Protein AF-A0A2X4R835-F1 (afdb_monomer_lite)

Structure (mmCIF, N/CA/C/O backbone):
data_AF-A0A2X4R835-F1
#
_entry.id   AF-A0A2X4R835-F1
#
loop_
_atom_site.group_PDB
_atom_site.id
_atom_site.type_symbol
_atom_site.label_atom_id
_atom_site.label_alt_id
_atom_site.label_comp_id
_atom_site.label_asym_id
_atom_site.label_entity_id
_atom_site.label_seq_id
_atom_site.pdbx_PDB_ins_code
_atom_site.Cartn_x
_atom_site.Cartn_y
_atom_site.Cartn_z
_atom_site.occupancy
_atom_site.B_iso_or_equiv
_atom_site.auth_seq_id
_atom_site.auth_comp_id
_atom_site.auth_asym_id
_atom_site.auth_atom_id
_atom_site.pdbx_PDB_model_num
ATOM 1 N N . MET A 1 1 ? -22.709 -4.998 26.165 1.00 68.75 1 MET A N 1
ATOM 2 C CA . MET A 1 1 ? -21.742 -5.330 25.091 1.00 68.75 1 MET A CA 1
ATOM 3 C C . MET A 1 1 ? -20.352 -5.690 25.638 1.00 68.75 1 MET A C 1
ATOM 5 O O . MET A 1 1 ? -20.035 -6.868 25.648 1.00 68.75 1 MET A O 1
ATOM 9 N N . CYS A 1 2 ? -19.543 -4.751 26.160 1.00 79.44 2 CYS A N 1
ATOM 10 C CA . CYS A 1 2 ? -18.152 -5.042 26.579 1.00 79.44 2 CYS A CA 1
ATOM 11 C C . CYS A 1 2 ? -18.018 -6.058 27.730 1.00 79.44 2 CYS A C 1
ATOM 13 O O . CYS A 1 2 ? -17.133 -6.902 27.684 1.00 79.44 2 CYS A O 1
ATOM 15 N N . HIS A 1 3 ? -18.917 -6.014 28.720 1.00 78.75 3 HIS A N 1
ATOM 16 C CA . HIS A 1 3 ? -18.925 -6.952 29.854 1.00 78.75 3 HIS A CA 1
ATOM 17 C C . HIS A 1 3 ? -19.253 -8.394 29.425 1.00 78.75 3 HIS A C 1
ATOM 19 O O . HIS A 1 3 ? -18.636 -9.340 29.895 1.00 78.75 3 HIS A O 1
ATOM 25 N N . VAL A 1 4 ? -20.177 -8.552 28.471 1.00 87.62 4 VAL A N 1
ATOM 26 C CA . VAL A 1 4 ? -20.572 -9.860 27.916 1.00 87.62 4 VAL A CA 1
ATOM 27 C C . VAL A 1 4 ? -19.428 -10.477 27.104 1.00 87.62 4 VAL A C 1
ATOM 29 O O . VAL A 1 4 ? -19.179 -11.671 27.193 1.00 87.62 4 VAL A O 1
ATOM 32 N N . LEU A 1 5 ? -18.690 -9.649 26.358 1.00 85.06 5 LEU A N 1
ATOM 33 C CA . LEU A 1 5 ? -17.565 -10.073 25.516 1.00 85.06 5 LEU A CA 1
ATOM 34 C C . LEU A 1 5 ? -16.212 -10.101 26.253 1.00 85.06 5 LEU A C 1
ATOM 36 O O . LEU A 1 5 ? -15.193 -10.348 25.616 1.00 85.06 5 LEU A O 1
ATOM 40 N N . LYS A 1 6 ? -16.178 -9.816 27.566 1.00 88.25 6 LYS A N 1
ATOM 41 C CA . LYS A 1 6 ? -14.947 -9.682 28.377 1.00 88.25 6 LYS A CA 1
ATOM 42 C C . LYS A 1 6 ? -13.894 -8.748 27.745 1.00 88.25 6 LYS A C 1
ATOM 44 O O . LYS A 1 6 ? -12.694 -8.999 27.816 1.00 88.25 6 LYS A O 1
ATOM 49 N N . LEU A 1 7 ? -14.339 -7.654 27.120 1.00 87.00 7 LEU A N 1
ATOM 50 C CA . LEU A 1 7 ? -13.472 -6.655 26.486 1.00 87.00 7 LEU A CA 1
ATOM 51 C C . LEU A 1 7 ? -13.327 -5.41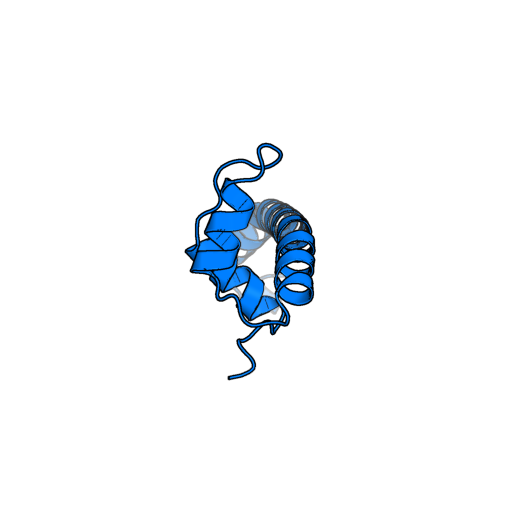2 27.362 1.00 87.00 7 LEU A C 1
ATOM 53 O O . LEU A 1 7 ? -14.291 -4.946 27.973 1.00 87.00 7 LEU A O 1
ATOM 57 N N . ASN A 1 8 ? -12.142 -4.800 27.336 1.00 90.88 8 ASN A N 1
ATOM 58 C CA . ASN A 1 8 ? -11.930 -3.535 28.027 1.00 90.88 8 ASN A CA 1
ATOM 59 C C . ASN A 1 8 ? -12.713 -2.395 27.349 1.00 90.88 8 ASN A C 1
ATOM 61 O O . ASN A 1 8 ? -12.665 -2.227 26.125 1.00 90.88 8 ASN A O 1
ATOM 65 N N . ARG A 1 9 ? -13.425 -1.584 28.145 1.00 89.94 9 ARG A N 1
ATOM 66 C CA . ARG A 1 9 ? -14.342 -0.547 27.634 1.00 89.94 9 ARG A CA 1
ATOM 67 C C . ARG A 1 9 ? -13.608 0.509 26.801 1.00 89.94 9 ARG A C 1
ATOM 69 O O . ARG A 1 9 ? -14.091 0.877 25.733 1.00 89.94 9 ARG A O 1
ATOM 76 N N . SER A 1 10 ? -12.424 0.939 27.237 1.00 90.25 10 SER A N 1
ATOM 77 C CA . SER A 1 10 ? -11.602 1.916 26.509 1.00 90.25 10 SER A CA 1
ATOM 78 C C . SER A 1 10 ? -11.131 1.385 25.151 1.00 90.25 10 SER A C 1
ATOM 80 O O . SER A 1 10 ? -11.220 2.093 24.148 1.00 90.25 10 SER A O 1
ATOM 82 N N . SER A 1 11 ? -10.714 0.118 25.083 1.00 89.25 11 SER A N 1
ATOM 83 C CA . SER A 1 11 ? -10.328 -0.540 23.830 1.00 89.25 11 SER A CA 1
ATOM 84 C C . SER A 1 11 ? -11.497 -0.627 22.851 1.00 89.25 11 SER A C 1
ATOM 86 O O . SER A 1 11 ? -11.322 -0.349 21.664 1.00 89.25 11 SER A O 1
ATOM 88 N N . PHE A 1 12 ? -12.695 -0.957 23.346 1.00 90.50 12 PHE A N 1
ATOM 89 C CA . PHE A 1 12 ? -13.898 -1.033 22.519 1.00 90.50 12 PHE A CA 1
ATOM 90 C C . PHE A 1 12 ? -14.226 0.316 21.873 1.00 90.50 12 PHE A C 1
ATOM 92 O O . PHE A 1 12 ? -14.308 0.406 20.650 1.00 90.50 12 PHE A O 1
ATOM 99 N N . TYR A 1 13 ? -14.338 1.388 22.660 1.00 91.69 13 TYR A N 1
ATOM 100 C CA . TYR A 1 13 ? -14.662 2.703 22.100 1.00 91.69 13 TYR A CA 1
ATOM 101 C C . TYR A 1 13 ? -13.529 3.272 21.238 1.00 91.69 13 TYR A C 1
ATOM 103 O O . TYR A 1 13 ? -13.806 3.901 20.221 1.00 91.69 13 TYR A O 1
ATOM 111 N N . LYS A 1 14 ? -12.256 2.974 21.538 1.00 92.44 14 LYS A N 1
ATOM 112 C CA . LYS A 1 14 ? -11.137 3.297 20.635 1.00 92.44 14 LYS A CA 1
ATOM 113 C C . LYS A 1 14 ? -11.288 2.602 19.279 1.00 92.44 14 LYS A C 1
ATOM 115 O O . LYS A 1 14 ? -11.061 3.223 18.239 1.00 92.44 14 LYS A O 1
ATOM 120 N N . TRP A 1 15 ? -11.674 1.327 19.266 1.00 92.06 15 TRP A N 1
ATOM 121 C CA . TRP A 1 15 ? -11.930 0.582 18.032 1.00 92.06 15 TRP A CA 1
ATOM 122 C C . TRP A 1 15 ? -13.107 1.181 17.250 1.00 92.06 15 TRP A C 1
ATOM 124 O O . TRP A 1 15 ? -12.975 1.386 16.041 1.00 92.06 15 TRP A O 1
ATOM 134 N N . VAL A 1 16 ? -14.208 1.521 17.931 1.00 92.88 16 VAL A N 1
ATOM 135 C CA . VAL A 1 16 ? -15.381 2.166 17.313 1.00 92.88 16 VAL A CA 1
ATOM 136 C C . VAL A 1 16 ? -14.986 3.511 16.697 1.00 92.88 16 VAL A C 1
ATOM 138 O O . VAL A 1 16 ? -15.179 3.709 15.501 1.00 92.88 16 VAL A O 1
ATOM 141 N N . ASN A 1 17 ? -14.321 4.381 17.458 1.00 93.19 17 ASN A N 1
ATOM 142 C CA . ASN A 1 17 ? -13.944 5.728 17.015 1.00 93.19 17 ASN A CA 1
ATOM 143 C C . ASN A 1 17 ? -12.912 5.734 15.872 1.00 93.19 17 ASN A C 1
ATOM 145 O O . ASN A 1 17 ? -12.792 6.708 15.135 1.00 93.19 17 ASN A O 1
ATOM 149 N N . THR A 1 18 ? -12.139 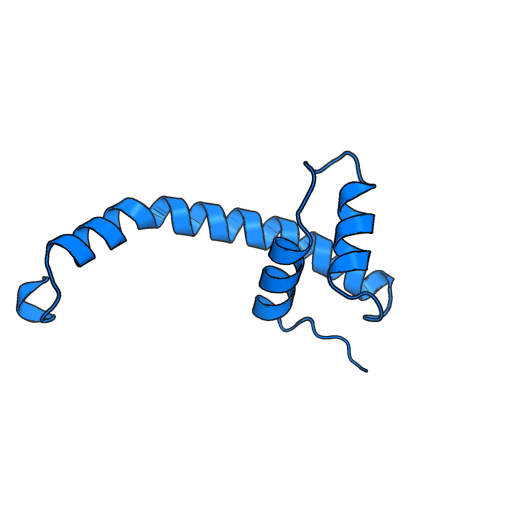4.657 15.707 1.00 94.25 18 THR A N 1
ATOM 150 C CA . THR A 1 18 ? -11.151 4.518 14.620 1.00 94.25 18 THR A CA 1
ATOM 151 C C . THR A 1 18 ? -11.662 3.689 13.441 1.00 94.25 18 THR A C 1
ATOM 153 O O . THR A 1 18 ? -10.911 3.441 12.493 1.00 94.25 18 THR A O 1
ATOM 156 N N . ARG A 1 19 ? -12.921 3.232 13.471 1.00 92.56 19 ARG A N 1
ATOM 157 C CA . ARG A 1 19 ? -13.522 2.406 12.415 1.00 92.56 19 ARG A CA 1
ATOM 158 C C . ARG A 1 19 ? -13.530 3.122 11.068 1.00 92.56 19 ARG A C 1
ATOM 160 O O . ARG A 1 19 ? -13.066 2.545 10.087 1.00 92.56 19 ARG A O 1
ATOM 167 N N . ASP A 1 20 ? -13.989 4.368 11.027 1.00 92.56 20 ASP A N 1
ATOM 168 C CA . ASP A 1 20 ? -14.124 5.106 9.766 1.00 92.56 20 ASP A CA 1
ATOM 169 C C . ASP A 1 20 ? -12.764 5.428 9.153 1.00 92.56 20 ASP A C 1
ATOM 171 O O . ASP A 1 20 ? -12.549 5.207 7.965 1.00 92.56 20 ASP A O 1
ATOM 175 N N . LYS A 1 21 ? -11.781 5.797 9.984 1.00 92.94 21 LYS A N 1
ATOM 176 C CA . LYS A 1 21 ? -10.388 5.977 9.544 1.00 92.94 21 LYS A CA 1
ATOM 177 C C . LYS A 1 21 ? -9.809 4.701 8.925 1.00 92.94 21 LYS A C 1
ATOM 179 O O . LYS A 1 21 ? -9.103 4.768 7.921 1.00 92.94 21 LYS A O 1
ATOM 184 N N . ARG A 1 22 ? -10.111 3.526 9.493 1.00 92.75 22 ARG A N 1
ATOM 185 C CA . ARG A 1 22 ? -9.689 2.235 8.921 1.00 92.75 22 ARG A CA 1
ATOM 186 C C . ARG A 1 22 ? -10.387 1.942 7.598 1.00 92.75 22 ARG A C 1
ATOM 188 O O . ARG A 1 22 ? -9.712 1.509 6.673 1.00 92.75 22 ARG A O 1
ATOM 195 N N . ARG A 1 23 ? -11.689 2.225 7.485 1.00 91.81 23 ARG A N 1
ATOM 196 C CA . ARG A 1 23 ? -12.438 2.080 6.227 1.00 91.81 23 ARG A CA 1
ATOM 197 C C . ARG A 1 23 ? -11.875 2.974 5.124 1.00 91.81 23 ARG A C 1
ATOM 199 O O . ARG A 1 23 ?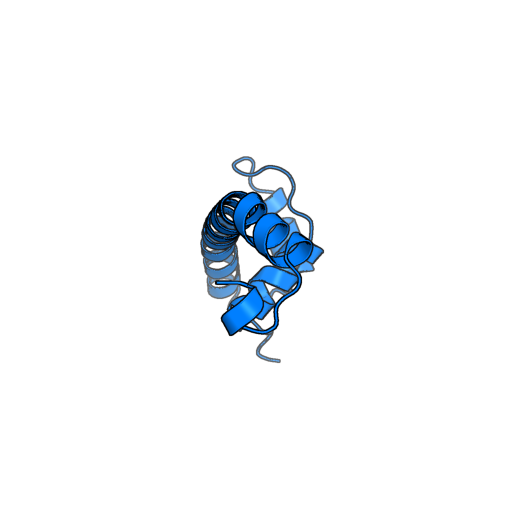 -11.553 2.468 4.059 1.00 91.81 23 ARG A O 1
ATOM 206 N N . LEU A 1 24 ? -11.658 4.259 5.405 1.00 91.56 24 LEU A N 1
ATOM 207 C CA . LEU A 1 24 ? -11.050 5.197 4.453 1.00 91.56 24 LEU A CA 1
ATOM 208 C C . LEU A 1 24 ? -9.661 4.734 4.005 1.00 91.56 24 LEU A C 1
ATOM 210 O O . LEU A 1 24 ? -9.348 4.754 2.816 1.00 91.56 24 LEU A O 1
ATOM 214 N N . LYS A 1 25 ? -8.844 4.249 4.948 1.00 90.31 25 LYS A N 1
ATOM 215 C CA . LYS A 1 25 ? -7.538 3.667 4.632 1.00 90.31 25 LYS A CA 1
ATOM 216 C C . LYS A 1 25 ? -7.663 2.451 3.711 1.00 90.31 25 LYS A C 1
ATOM 218 O O . LYS A 1 25 ? -6.890 2.353 2.769 1.00 90.31 25 LYS A O 1
ATOM 223 N N . MET A 1 26 ? -8.619 1.555 3.959 1.00 90.38 26 MET A N 1
ATOM 224 C CA . MET A 1 26 ? -8.858 0.393 3.096 1.00 90.38 26 MET A CA 1
ATOM 225 C C . MET A 1 26 ? -9.272 0.809 1.683 1.00 90.38 26 MET A C 1
ATOM 227 O O . MET A 1 26 ? -8.739 0.260 0.728 1.00 90.38 26 MET A O 1
ATOM 231 N N . CYS A 1 27 ? -10.150 1.804 1.538 1.00 89.75 27 CYS A N 1
ATOM 232 C CA . CYS A 1 27 ? -10.540 2.316 0.221 1.00 89.75 27 CYS A CA 1
ATOM 233 C C . CYS A 1 27 ? -9.353 2.952 -0.521 1.00 89.75 27 CYS A C 1
ATOM 235 O O . CYS A 1 27 ? -9.130 2.658 -1.691 1.00 89.75 27 CYS A O 1
ATOM 237 N N . SER A 1 28 ? -8.551 3.776 0.166 1.00 88.94 28 SER A N 1
ATOM 238 C CA . SER A 1 28 ? -7.333 4.366 -0.412 1.00 88.94 28 SER A CA 1
ATOM 239 C C . SER A 1 28 ? -6.312 3.298 -0.812 1.00 88.94 28 SER A C 1
ATOM 241 O O . SER A 1 28 ? -5.711 3.385 -1.881 1.00 88.94 28 SER A O 1
ATOM 243 N N . ASP A 1 29 ? -6.124 2.279 0.028 1.00 91.75 29 ASP A N 1
ATOM 244 C CA . ASP A 1 29 ? -5.230 1.162 -0.266 1.00 91.75 29 ASP A CA 1
ATOM 245 C C . ASP A 1 29 ? -5.740 0.326 -1.451 1.00 91.75 29 ASP A C 1
ATOM 247 O O . ASP A 1 29 ? -4.923 -0.128 -2.242 1.00 91.75 29 ASP A O 1
ATOM 251 N N . ALA A 1 30 ? -7.058 0.159 -1.610 1.00 90.75 30 ALA A N 1
ATOM 252 C CA . ALA A 1 30 ? -7.654 -0.552 -2.742 1.00 90.75 30 ALA A CA 1
ATOM 253 C C . ALA A 1 30 ? -7.467 0.202 -4.069 1.00 90.75 30 ALA A C 1
ATOM 255 O O . ALA A 1 30 ? -7.112 -0.418 -5.068 1.00 90.75 30 ALA A O 1
ATOM 256 N N . LEU A 1 31 ? -7.631 1.532 -4.070 1.00 90.69 31 LEU A N 1
ATOM 257 C CA . LEU A 1 31 ? -7.380 2.372 -5.248 1.00 90.69 31 LEU A CA 1
ATOM 258 C C . LEU A 1 31 ? -5.922 2.247 -5.715 1.00 90.69 31 LEU A C 1
ATOM 260 O O . LEU A 1 31 ? -5.651 1.986 -6.884 1.00 90.69 31 LEU A O 1
ATOM 264 N N . ILE A 1 32 ? -4.981 2.384 -4.777 1.00 91.69 32 ILE A N 1
ATOM 265 C CA . ILE A 1 32 ? -3.550 2.227 -5.060 1.00 91.69 32 ILE A CA 1
ATOM 266 C C . ILE A 1 32 ? -3.248 0.778 -5.462 1.00 91.69 32 ILE A C 1
ATOM 268 O O . ILE A 1 32 ? -2.455 0.543 -6.365 1.00 91.69 32 ILE A O 1
ATOM 272 N N . GLY A 1 33 ? -3.897 -0.197 -4.825 1.00 92.75 33 GLY A N 1
ATOM 273 C CA . GLY A 1 33 ? -3.759 -1.617 -5.135 1.00 92.75 33 GLY A CA 1
ATOM 274 C C . GLY A 1 33 ? -4.144 -1.958 -6.572 1.00 92.75 33 GLY A C 1
ATOM 275 O O . GLY A 1 33 ? -3.445 -2.742 -7.207 1.00 92.75 33 GLY A O 1
ATOM 276 N N . ALA A 1 34 ? -5.190 -1.329 -7.115 1.00 92.69 34 ALA A N 1
ATOM 277 C CA . ALA A 1 34 ? -5.571 -1.499 -8.515 1.00 92.69 34 ALA A CA 1
ATOM 278 C C . ALA A 1 34 ? -4.452 -1.044 -9.467 1.00 92.69 34 ALA A C 1
ATOM 280 O O . ALA A 1 34 ? -4.097 -1.788 -10.374 1.00 92.69 34 ALA A O 1
ATOM 281 N N . ARG A 1 35 ? -3.836 0.119 -9.209 1.00 91.62 35 ARG A N 1
ATOM 282 C CA . ARG A 1 35 ? -2.692 0.623 -9.995 1.00 91.62 35 ARG A CA 1
ATOM 283 C C . ARG A 1 35 ? -1.422 -0.209 -9.816 1.00 91.62 35 ARG A C 1
ATOM 285 O O . ARG A 1 35 ? -0.714 -0.478 -10.776 1.00 91.62 35 ARG A O 1
ATOM 292 N N . ILE A 1 36 ? -1.142 -0.664 -8.594 1.00 91.62 36 ILE A N 1
ATOM 293 C CA . ILE A 1 36 ? -0.039 -1.602 -8.333 1.00 91.62 36 ILE A CA 1
ATOM 294 C C . ILE A 1 36 ? -0.224 -2.869 -9.167 1.00 91.62 36 ILE A C 1
ATOM 296 O O . ILE A 1 36 ? 0.749 -3.363 -9.724 1.00 91.62 36 ILE A O 1
ATOM 300 N N . LYS A 1 37 ? -1.453 -3.394 -9.242 1.00 92.06 37 LYS A N 1
ATOM 301 C CA . LYS A 1 37 ? -1.753 -4.604 -10.003 1.00 92.06 37 LYS A CA 1
ATOM 302 C C . LYS A 1 37 ? -1.557 -4.392 -11.504 1.00 92.06 37 LYS A C 1
ATOM 304 O O . LYS A 1 37 ? -0.933 -5.241 -12.116 1.00 92.06 37 LYS A O 1
ATOM 309 N N . THR A 1 38 ? -2.013 -3.270 -12.067 1.00 91.94 38 THR A N 1
ATOM 310 C CA . THR A 1 38 ? -1.794 -2.983 -13.496 1.00 91.94 38 THR A CA 1
ATOM 311 C C . THR A 1 38 ? -0.306 -2.931 -13.826 1.00 91.94 38 THR A C 1
ATOM 313 O O . THR A 1 38 ? 0.137 -3.690 -14.671 1.00 91.94 38 THR A O 1
ATOM 316 N N . ILE A 1 39 ? 0.489 -2.168 -13.063 1.00 90.38 39 ILE A N 1
ATOM 317 C CA . ILE A 1 39 ? 1.948 -2.086 -13.275 1.00 90.38 39 ILE A CA 1
ATOM 318 C C . ILE A 1 39 ? 2.610 -3.459 -13.091 1.00 90.38 39 ILE A C 1
ATOM 320 O O . ILE A 1 39 ? 3.537 -3.815 -13.811 1.00 90.38 39 ILE A O 1
ATOM 324 N N . PHE A 1 40 ? 2.163 -4.237 -12.103 1.00 90.44 40 PHE A N 1
ATOM 325 C CA . PHE A 1 40 ? 2.698 -5.573 -11.863 1.00 90.44 40 PHE A CA 1
ATOM 326 C C . PHE A 1 40 ? 2.401 -6.528 -13.025 1.00 90.44 40 PHE A C 1
ATOM 328 O O . PHE A 1 40 ? 3.293 -7.278 -13.413 1.00 90.44 40 PHE A O 1
ATOM 335 N N . ASP A 1 41 ? 1.187 -6.492 -13.574 1.00 89.88 41 ASP A N 1
ATOM 336 C CA . ASP A 1 41 ? 0.768 -7.335 -14.696 1.00 89.88 41 ASP A CA 1
ATOM 337 C C . ASP A 1 41 ? 1.458 -6.900 -16.010 1.00 89.88 41 ASP A C 1
ATOM 339 O O . ASP A 1 41 ? 1.947 -7.762 -16.745 1.00 89.88 41 ASP A O 1
ATOM 343 N N . ASP A 1 42 ? 1.590 -5.589 -16.253 1.00 89.50 42 ASP A N 1
ATOM 344 C CA . ASP A 1 42 ? 2.288 -5.003 -17.413 1.00 89.50 42 ASP A CA 1
ATOM 345 C C . ASP A 1 42 ? 3.777 -5.397 -17.449 1.00 89.50 42 ASP A C 1
ATOM 347 O O . ASP A 1 42 ? 4.342 -5.664 -18.506 1.00 89.50 42 ASP A O 1
ATOM 351 N N . GLU A 1 43 ? 4.406 -5.501 -16.277 1.00 87.62 43 GLU A N 1
ATOM 352 C CA . GLU A 1 43 ? 5.817 -5.878 -16.101 1.00 87.62 43 GLU A CA 1
ATOM 353 C C . GLU A 1 43 ? 6.002 -7.387 -15.839 1.00 87.62 43 GLU A C 1
ATOM 355 O O . GLU A 1 43 ? 7.028 -7.825 -15.302 1.00 87.62 43 GLU A O 1
ATOM 360 N N . HIS A 1 44 ? 4.989 -8.199 -16.167 1.00 84.81 44 HIS A N 1
ATOM 361 C CA . HIS A 1 44 ? 4.992 -9.663 -16.043 1.00 84.81 44 HIS A CA 1
ATOM 362 C C . HIS A 1 44 ? 5.381 -10.186 -14.646 1.00 84.81 44 HIS A C 1
ATOM 364 O O . HIS A 1 44 ? 6.003 -11.239 -14.494 1.00 84.81 44 HIS A O 1
ATOM 370 N N . GLY A 1 45 ? 5.047 -9.435 -13.599 1.00 82.62 45 GLY A N 1
ATOM 371 C CA . GLY A 1 45 ? 5.327 -9.779 -12.209 1.00 82.62 45 GLY A CA 1
ATOM 372 C C . GLY A 1 45 ? 6.800 -9.686 -11.794 1.00 82.62 45 GLY A C 1
ATOM 373 O O . GLY A 1 45 ? 7.169 -10.142 -10.706 1.00 82.62 45 GLY A O 1
ATOM 374 N N . LEU A 1 46 ? 7.663 -9.087 -12.623 1.00 84.88 46 LEU A N 1
ATOM 375 C CA . LEU A 1 46 ? 9.095 -8.949 -12.338 1.00 84.88 46 LEU A CA 1
ATOM 376 C C . LEU A 1 46 ? 9.386 -7.844 -11.317 1.00 84.88 46 LEU A C 1
ATOM 378 O O . LEU A 1 46 ? 10.403 -7.887 -10.607 1.00 84.88 46 LEU A O 1
ATOM 382 N N . TYR A 1 47 ? 8.511 -6.838 -11.249 1.00 89.12 47 TYR A N 1
ATOM 383 C CA . TYR A 1 47 ? 8.728 -5.639 -10.453 1.00 89.12 47 TYR A CA 1
ATOM 384 C C . TYR A 1 47 ? 8.357 -5.858 -8.987 1.00 89.12 47 TYR A C 1
ATOM 386 O O . TYR A 1 47 ? 7.217 -6.116 -8.615 1.00 89.12 47 TYR A O 1
ATOM 394 N N . GLY A 1 48 ? 9.355 -5.693 -8.118 1.00 87.75 48 GLY A N 1
ATOM 395 C CA . GLY A 1 48 ? 9.142 -5.609 -6.677 1.00 87.75 48 GLY A CA 1
ATOM 396 C C . GLY A 1 48 ? 8.664 -4.222 -6.236 1.00 87.75 48 GLY A C 1
ATOM 397 O O . GLY A 1 48 ? 8.739 -3.242 -6.979 1.00 87.75 48 GLY A O 1
ATOM 398 N N . ALA A 1 49 ? 8.277 -4.111 -4.964 1.00 91.19 49 ALA A N 1
ATOM 399 C CA . ALA A 1 49 ? 7.686 -2.900 -4.386 1.00 91.19 49 ALA A CA 1
ATOM 400 C C . ALA A 1 49 ? 8.478 -1.598 -4.617 1.00 91.19 49 ALA A C 1
ATOM 402 O O . ALA A 1 49 ? 7.874 -0.534 -4.710 1.00 91.19 49 ALA A O 1
ATOM 403 N N . LYS A 1 50 ? 9.816 -1.653 -4.705 1.00 91.75 50 LYS A N 1
ATOM 404 C CA . LYS A 1 50 ? 10.645 -0.467 -4.990 1.00 91.75 50 LYS A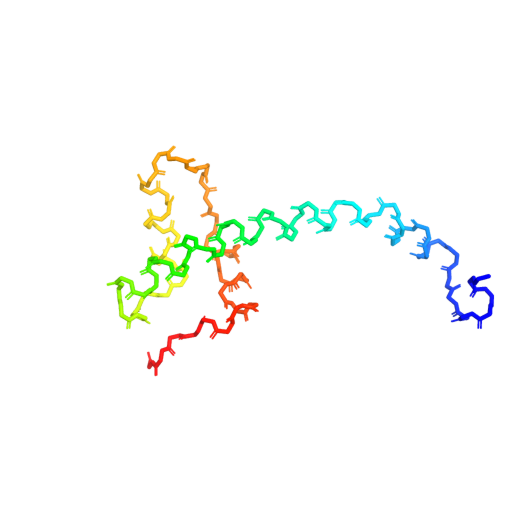 CA 1
ATOM 405 C C . LYS A 1 50 ? 10.454 0.052 -6.417 1.00 91.75 50 LYS A C 1
ATOM 407 O O . LYS A 1 50 ? 10.309 1.254 -6.587 1.00 91.75 50 LYS A O 1
ATOM 412 N N . ARG A 1 51 ? 10.445 -0.840 -7.415 1.00 92.31 51 ARG A N 1
ATOM 413 C CA . ARG A 1 51 ? 10.282 -0.460 -8.829 1.00 92.31 51 ARG A CA 1
ATOM 414 C C . ARG A 1 51 ? 8.857 0.000 -9.107 1.00 92.31 51 ARG A C 1
ATOM 416 O O . ARG A 1 51 ? 8.679 1.033 -9.732 1.00 92.31 51 ARG A O 1
ATOM 423 N N . ILE A 1 52 ? 7.867 -0.688 -8.533 1.00 91.19 52 ILE A N 1
ATOM 424 C CA . ILE A 1 52 ? 6.466 -0.253 -8.617 1.00 91.19 52 ILE A CA 1
ATOM 425 C C . ILE A 1 52 ? 6.284 1.122 -7.968 1.00 91.19 52 ILE A C 1
ATOM 427 O O . ILE A 1 52 ? 5.628 1.980 -8.538 1.00 91.19 52 ILE A O 1
ATOM 431 N N . ALA A 1 53 ? 6.883 1.371 -6.797 1.00 92.56 53 ALA A N 1
ATOM 432 C CA . ALA A 1 53 ? 6.810 2.692 -6.174 1.00 92.56 53 ALA A CA 1
ATOM 433 C C . ALA A 1 53 ? 7.484 3.782 -7.018 1.00 92.56 53 ALA A C 1
ATOM 435 O O . ALA A 1 53 ? 6.994 4.900 -7.030 1.00 92.56 53 ALA A O 1
ATOM 436 N N . ALA A 1 54 ? 8.591 3.475 -7.700 1.00 91.75 54 ALA A N 1
ATOM 437 C CA . ALA A 1 54 ? 9.230 4.419 -8.611 1.00 91.75 54 ALA A CA 1
ATOM 438 C C . ALA A 1 54 ? 8.314 4.752 -9.797 1.00 91.75 54 ALA A C 1
ATOM 440 O O . ALA A 1 54 ? 8.072 5.925 -10.0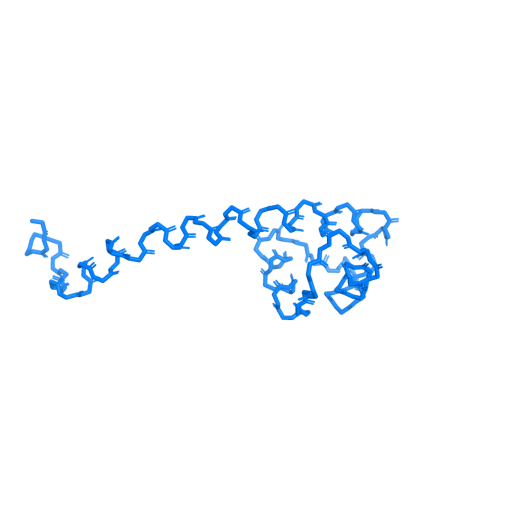34 1.00 91.75 54 ALA A O 1
ATOM 441 N N . SER A 1 55 ? 7.730 3.740 -10.446 1.00 89.75 55 SER A N 1
ATOM 442 C CA . SER A 1 55 ? 6.768 3.926 -11.542 1.00 89.75 55 SER A CA 1
ATOM 443 C C . SER A 1 55 ? 5.534 4.726 -11.103 1.00 89.75 55 SER A C 1
ATOM 445 O O . SER A 1 55 ? 5.169 5.687 -11.763 1.00 89.75 55 SER A O 1
ATOM 447 N N . LEU A 1 56 ? 4.968 4.430 -9.927 1.00 89.44 56 LEU A N 1
ATOM 448 C CA . LEU A 1 56 ? 3.844 5.195 -9.368 1.00 89.44 56 LEU A CA 1
ATOM 449 C C . LEU A 1 56 ? 4.179 6.655 -9.033 1.00 89.44 56 LEU A C 1
ATOM 451 O O . LEU A 1 56 ? 3.265 7.460 -8.917 1.00 89.44 56 LEU A O 1
ATOM 455 N N . ASN A 1 57 ? 5.450 6.970 -8.779 1.00 89.38 57 ASN A N 1
ATOM 456 C CA . ASN A 1 57 ? 5.896 8.332 -8.475 1.00 89.38 57 ASN A CA 1
ATOM 457 C C . ASN A 1 57 ? 6.309 9.109 -9.729 1.00 89.38 57 ASN A C 1
ATOM 459 O O . ASN A 1 57 ? 6.501 10.319 -9.633 1.00 89.38 57 ASN A O 1
ATOM 463 N N . ASP A 1 58 ? 6.493 8.415 -10.851 1.00 86.88 58 ASP A N 1
ATOM 464 C CA . ASP A 1 58 ? 6.739 9.023 -12.159 1.00 86.88 58 ASP A CA 1
ATOM 465 C C . ASP A 1 58 ? 5.426 9.570 -12.745 1.00 86.88 58 ASP A C 1
ATOM 467 O O . ASP A 1 58 ? 5.400 10.626 -13.378 1.00 86.88 58 ASP A O 1
ATOM 471 N N . ASP A 1 59 ? 4.308 8.903 -12.440 1.00 79.25 59 ASP A N 1
ATOM 472 C CA . ASP A 1 59 ? 2.966 9.375 -12.766 1.00 79.25 59 ASP A CA 1
ATOM 4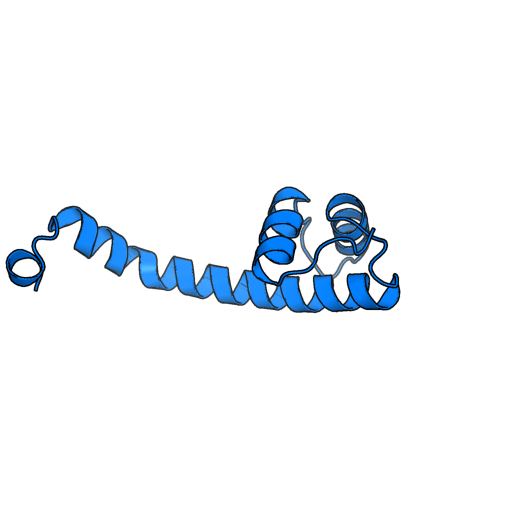73 C C . ASP A 1 59 ? 2.582 10.604 -11.918 1.00 79.25 59 ASP A C 1
ATOM 475 O O . ASP A 1 59 ? 2.566 10.569 -10.686 1.00 79.25 59 ASP A O 1
ATOM 479 N N . THR A 1 60 ? 2.187 11.701 -12.574 1.00 75.06 60 THR A N 1
ATOM 480 C CA . THR A 1 60 ? 1.799 12.964 -11.906 1.00 75.06 60 THR A CA 1
ATOM 481 C C . THR A 1 60 ? 0.410 12.915 -11.259 1.00 75.06 60 THR A C 1
ATOM 483 O O . THR A 1 60 ? 0.038 13.819 -10.509 1.00 75.06 60 THR A O 1
ATOM 486 N N . ASP A 1 61 ? -0.354 11.854 -11.526 1.00 77.00 61 ASP A N 1
ATOM 487 C CA . ASP A 1 61 ? -1.725 11.665 -11.046 1.00 77.00 61 ASP A CA 1
ATOM 488 C C . ASP A 1 61 ? -1.805 11.377 -9.539 1.00 77.00 61 ASP A C 1
ATOM 490 O O . ASP A 1 61 ? -2.859 11.562 -8.920 1.00 77.00 61 ASP A O 1
ATOM 494 N N . PHE A 1 62 ? -0.708 10.914 -8.928 1.00 73.31 62 PHE A N 1
ATOM 495 C CA . PHE A 1 62 ? -0.687 10.510 -7.527 1.00 73.31 62 PHE A CA 1
ATOM 496 C C . PHE A 1 62 ? 0.373 11.262 -6.718 1.00 73.31 62 PHE A C 1
ATOM 498 O O . PHE A 1 62 ? 1.482 11.505 -7.186 1.00 73.31 62 PHE A O 1
ATOM 505 N N . PRO A 1 63 ? 0.073 11.601 -5.449 1.00 83.81 63 PRO A N 1
ATOM 506 C CA . PRO A 1 63 ? 1.094 12.109 -4.550 1.00 83.81 63 PRO A CA 1
ATOM 507 C C . PRO A 1 63 ? 2.151 11.027 -4.287 1.00 83.81 63 PRO A C 1
ATOM 509 O O . PRO A 1 63 ? 1.799 9.843 -4.256 1.00 83.81 63 PRO A O 1
ATOM 512 N N . PRO A 1 64 ? 3.403 11.411 -3.978 1.00 86.69 64 PRO A N 1
ATOM 513 C CA . PRO A 1 64 ? 4.490 10.462 -3.788 1.00 86.69 64 PRO A CA 1
ATOM 514 C C . PRO A 1 64 ? 4.152 9.342 -2.793 1.00 86.69 64 PRO A C 1
ATOM 516 O O . PRO A 1 64 ? 3.865 9.574 -1.612 1.00 86.69 64 PRO A O 1
ATOM 519 N N . ILE A 1 65 ? 4.207 8.097 -3.263 1.00 89.69 65 ILE A N 1
ATOM 520 C CA . ILE A 1 65 ? 3.895 6.893 -2.503 1.00 89.69 65 ILE A CA 1
ATOM 521 C C . ILE A 1 65 ? 5.188 6.234 -2.022 1.00 89.69 65 ILE A C 1
ATOM 523 O O . ILE A 1 65 ? 6.083 5.861 -2.781 1.00 89.69 65 ILE A O 1
ATOM 527 N N . ASN A 1 66 ? 5.264 6.009 -0.711 1.00 92.75 66 ASN A N 1
ATOM 528 C CA . ASN A 1 66 ? 6.375 5.290 -0.100 1.00 92.75 66 ASN A CA 1
ATOM 529 C C . ASN A 1 66 ? 6.353 3.794 -0.478 1.00 92.75 66 ASN A C 1
ATOM 531 O O . ASN A 1 66 ? 5.343 3.111 -0.281 1.00 92.75 66 ASN A O 1
ATOM 535 N N . HIS A 1 67 ? 7.500 3.247 -0.892 1.00 91.69 67 HIS A N 1
ATOM 536 C CA . HIS A 1 67 ? 7.687 1.823 -1.200 1.00 91.69 67 HIS A CA 1
ATOM 537 C C . HIS A 1 67 ? 7.268 0.868 -0.064 1.00 91.69 67 HIS A C 1
ATOM 539 O O . HIS A 1 67 ? 6.834 -0.250 -0.331 1.00 91.69 67 HIS A O 1
ATOM 545 N N . LYS A 1 68 ? 7.320 1.290 1.208 1.00 94.19 68 LYS A N 1
ATOM 546 C CA . LYS A 1 68 ? 6.800 0.498 2.341 1.00 94.19 68 LYS A CA 1
ATOM 547 C C . LYS A 1 68 ? 5.279 0.335 2.285 1.00 94.19 68 LYS A C 1
ATOM 549 O O . LYS A 1 68 ? 4.754 -0.724 2.633 1.00 94.19 68 LYS A O 1
ATOM 554 N N . LYS A 1 69 ? 4.561 1.378 1.848 1.00 93.31 69 LYS A N 1
ATOM 555 C CA . LYS A 1 69 ? 3.105 1.324 1.651 1.00 93.31 69 LYS A CA 1
ATOM 556 C C . LYS A 1 69 ? 2.775 0.367 0.508 1.00 93.31 69 LYS A C 1
ATOM 558 O O . LYS A 1 69 ? 1.920 -0.491 0.704 1.00 93.31 69 LYS A O 1
ATOM 563 N N . VAL A 1 70 ? 3.505 0.462 -0.604 1.00 93.19 70 VAL A N 1
ATOM 564 C CA . VAL A 1 70 ? 3.389 -0.449 -1.755 1.00 93.19 70 VAL A CA 1
ATOM 565 C C . VAL A 1 70 ? 3.625 -1.897 -1.328 1.00 93.19 70 VAL A C 1
ATOM 567 O O . VAL A 1 70 ? 2.751 -2.732 -1.525 1.00 93.19 70 VAL A O 1
ATOM 570 N N . ALA A 1 71 ? 4.729 -2.185 -0.631 1.00 93.88 71 ALA A N 1
ATOM 571 C CA . ALA A 1 71 ? 5.049 -3.533 -0.154 1.00 93.88 71 ALA A CA 1
ATOM 572 C C . ALA A 1 71 ? 3.946 -4.131 0.735 1.00 93.88 71 ALA A C 1
ATOM 574 O O . ALA A 1 71 ? 3.589 -5.300 0.597 1.00 93.88 71 ALA A O 1
ATOM 575 N N . ARG A 1 72 ? 3.369 -3.326 1.637 1.00 94.81 72 ARG A N 1
ATOM 576 C CA . ARG A 1 72 ? 2.247 -3.760 2.481 1.00 94.81 72 ARG A CA 1
ATOM 577 C C . ARG A 1 72 ? 1.006 -4.098 1.650 1.00 94.81 72 ARG A C 1
ATOM 579 O O . ARG A 1 72 ? 0.358 -5.098 1.945 1.00 94.81 72 ARG A O 1
ATOM 586 N N . ILE A 1 73 ? 0.672 -3.270 0.658 1.00 93.38 73 ILE A N 1
ATOM 587 C CA . ILE A 1 73 ? -0.495 -3.484 -0.210 1.00 93.38 73 ILE A CA 1
ATOM 588 C C . ILE A 1 73 ? -0.282 -4.729 -1.078 1.00 93.38 73 ILE A C 1
ATOM 590 O O . ILE A 1 73 ? -1.126 -5.621 -1.056 1.00 93.38 73 ILE A O 1
ATOM 594 N N . MET A 1 74 ? 0.881 -4.858 -1.724 1.00 92.31 74 MET A N 1
ATOM 595 C CA . MET A 1 74 ? 1.266 -6.054 -2.484 1.00 92.31 74 MET A CA 1
ATOM 596 C C . MET A 1 74 ? 1.113 -7.326 -1.646 1.00 92.31 74 MET A C 1
ATOM 598 O O . MET A 1 74 ? 0.430 -8.259 -2.061 1.00 92.31 74 MET A O 1
ATOM 602 N N . LYS A 1 75 ? 1.646 -7.329 -0.414 1.00 92.38 75 LYS A N 1
ATOM 603 C CA . LYS A 1 75 ? 1.510 -8.461 0.513 1.00 92.38 75 LYS A CA 1
ATOM 604 C C . LYS A 1 75 ? 0.048 -8.778 0.835 1.00 92.38 75 LYS A C 1
ATOM 606 O O . LYS A 1 75 ? -0.314 -9.947 0.874 1.00 92.38 75 LYS A O 1
ATOM 611 N N . SER A 1 76 ? -0.792 -7.763 1.056 1.00 90.88 76 SER A N 1
ATOM 612 C CA . SER A 1 76 ? -2.225 -7.974 1.316 1.00 90.88 76 SER A CA 1
ATOM 613 C C . SER A 1 76 ? -3.000 -8.507 0.108 1.00 90.88 76 SER A C 1
ATOM 615 O O . SER A 1 76 ? -4.026 -9.150 0.294 1.00 90.88 76 SER A O 1
ATOM 617 N N . MET A 1 77 ? -2.498 -8.270 -1.106 1.00 90.56 77 MET A N 1
ATOM 618 C CA . MET A 1 77 ? -3.079 -8.758 -2.360 1.00 90.56 77 MET A CA 1
ATOM 619 C C . MET A 1 77 ? -2.485 -10.096 -2.820 1.00 90.56 77 MET A C 1
ATOM 621 O O . MET A 1 77 ? -2.909 -10.623 -3.841 1.00 90.56 77 MET A O 1
ATOM 625 N N . GLY A 1 78 ? -1.493 -10.639 -2.107 1.00 88.44 78 GLY A N 1
ATOM 626 C CA . GLY A 1 78 ? -0.779 -11.843 -2.536 1.00 88.44 78 GLY A CA 1
ATOM 627 C C . GLY A 1 78 ? 0.152 -11.625 -3.733 1.00 88.44 78 GLY A C 1
ATOM 628 O O . GLY A 1 78 ? 0.639 -12.599 -4.296 1.00 88.44 78 GLY A O 1
ATOM 629 N N . LEU A 1 79 ? 0.436 -10.372 -4.102 1.00 84.81 79 LEU A N 1
ATOM 630 C CA . LEU A 1 79 ? 1.382 -10.032 -5.163 1.00 84.81 79 LEU A CA 1
ATOM 631 C C . LEU A 1 79 ? 2.801 -10.227 -4.626 1.00 84.81 79 LEU A C 1
ATOM 633 O O . LEU A 1 79 ? 3.354 -9.373 -3.927 1.00 84.81 79 LEU A O 1
ATOM 637 N N . GLN A 1 80 ? 3.362 -11.393 -4.907 1.00 75.44 80 GLN A N 1
ATOM 638 C CA . GLN A 1 80 ? 4.748 -11.731 -4.627 1.00 75.44 80 GLN A CA 1
ATOM 639 C C . GLN A 1 80 ? 5.451 -11.991 -5.949 1.00 75.44 80 GLN A C 1
ATOM 641 O O . GLN A 1 80 ? 4.836 -12.434 -6.917 1.00 75.44 80 GLN A O 1
ATOM 646 N N . ARG A 1 81 ? 6.746 -11.682 -5.984 1.00 66.50 81 ARG A N 1
ATOM 647 C CA . ARG A 1 81 ? 7.579 -11.992 -7.139 1.00 66.50 81 ARG A CA 1
ATOM 648 C C . ARG A 1 81 ? 7.519 -13.500 -7.360 1.00 66.50 81 ARG A C 1
ATOM 650 O O . ARG A 1 81 ? 7.723 -14.251 -6.409 1.00 66.50 81 ARG A O 1
ATOM 657 N N . LEU A 1 82 ? 7.208 -13.922 -8.581 1.00 58.41 82 LEU A N 1
ATOM 658 C CA . LEU A 1 82 ? 7.091 -15.346 -8.886 1.00 58.41 82 LEU A CA 1
ATOM 659 C C . LEU A 1 82 ? 8.448 -16.072 -8.912 1.00 58.41 82 LEU A C 1
ATOM 661 O O . LEU A 1 82 ? 8.435 -17.295 -8.908 1.00 58.41 82 LEU A O 1
ATOM 665 N N . TYR A 1 83 ? 9.582 -15.358 -8.856 1.00 47.69 83 TYR A N 1
ATOM 666 C CA . TYR A 1 83 ? 10.943 -15.902 -8.714 1.00 47.69 83 TYR A CA 1
ATOM 667 C C . TYR A 1 83 ? 11.901 -14.922 -8.010 1.00 47.69 83 TYR A C 1
ATOM 669 O O . TYR A 1 83 ? 11.940 -13.716 -8.368 1.00 47.69 83 TYR A O 1
#

Radius of gyration: 17.28 Å; chains: 1; bounding box: 33×29×47 Å

pLDDT: mean 87.9, std 7.89, range [47.69, 94.81]

Sequence (83 aa):
MCHVLKLNRSSFYKWVNTRDKRRLKMCSDALIGARIKTIFDDEHGLYGAKRIAASLNDDTDFPPINHKKVARIMKSMGLQRLY

InterPro domains:
  IPR025948 HTH-like domain [PF13276] (29-81)
  IPR050900 Transposase IS3/IS150/IS904 [PTHR46889] (1-80)

Secondary structure (DSSP, 8-state):
-TTTTT--HHHHHHHHHTHHHHHHHHHHHHHHHHHHHHHHHHTTT---HHHHHHHHHHSTTSPPPPHHHHHHHHHHTT-----

Organism: NCBI:txid38301

Foldseek 3Di:
DCVVVVHDPVVVVVCVVCVVVVVVVVVVLVVVLVQLVVVCVVVVLQDQLVRSQVVVPVDPPDDRDDSVSSNVSCVVVVSDRPD